Protein AF-A0A3B8J6A1-F1 (afdb_monomer_lite)

Radius of gyration: 14.14 Å; chains: 1; bounding box: 36×24×36 Å

pLDDT: mean 95.44, std 2.78, range [83.62, 98.0]

Foldseek 3Di:
DLVVLQCQAPLVPVVSSVLLVVCCVVVVDPSVRLSVQLLPCPGSPNVVLVVVLVVCVVPVLLVVQLLCQLVLHAHDPQVSLVVCVVSQQWDDDPPDIHGSHVSNSSNSNVVD

Secondary structure (DSSP, 8-state):
-HHHHHHHHHTT-HHHHHHHHHHHHTTSS-HHHHHHHTTSSSSTTHHHHHHHHHHHHHSHHHHHHHHHHHTT-----HHHHHHHHHTTSEEEETTEEEES-HHHHHHHHTT-

Structure (mmCIF, N/CA/C/O backbone):
data_AF-A0A3B8J6A1-F1
#
_entry.id   AF-A0A3B8J6A1-F1
#
loop_
_atom_site.group_PDB
_atom_site.id
_atom_site.type_symbol
_atom_site.label_atom_id
_atom_site.label_alt_id
_atom_site.label_comp_id
_atom_site.label_asym_id
_atom_site.label_entity_id
_atom_site.label_seq_id
_atom_site.pdbx_PDB_ins_code
_atom_site.Cartn_x
_atom_site.Cartn_y
_atom_site.Cartn_z
_atom_site.occupancy
_atom_site.B_iso_or_equiv
_atom_site.auth_seq_id
_atom_site.auth_comp_id
_atom_site.auth_asym_id
_atom_site.auth_atom_id
_atom_site.pdbx_PDB_model_num
ATOM 1 N N . GLY A 1 1 ? 4.026 5.463 18.449 1.00 90.69 1 GLY A N 1
ATOM 2 C CA . GLY A 1 1 ? 2.811 6.238 18.778 1.00 90.69 1 GLY A CA 1
ATOM 3 C C . GLY A 1 1 ? 1.844 6.134 17.618 1.00 90.69 1 GLY A C 1
ATOM 4 O O . GLY A 1 1 ? 2.323 6.001 16.499 1.00 90.69 1 GLY A O 1
ATOM 5 N N . GLN A 1 2 ? 0.532 6.194 17.867 1.00 93.25 2 GLN A N 1
ATOM 6 C CA . GLN A 1 2 ? -0.510 5.859 16.878 1.00 93.25 2 GLN A CA 1
ATOM 7 C C . GLN A 1 2 ? -0.379 6.623 15.549 1.00 93.25 2 GLN A C 1
ATOM 9 O O . GLN A 1 2 ? -0.492 6.020 14.489 1.00 93.25 2 GLN A O 1
ATOM 14 N N . VAL A 1 3 ? -0.037 7.917 15.586 1.00 94.25 3 VAL A N 1
ATOM 15 C CA . VAL A 1 3 ? 0.175 8.723 14.366 1.00 94.25 3 VAL A CA 1
ATOM 16 C C . VAL A 1 3 ? 1.282 8.144 13.485 1.00 94.25 3 VAL A C 1
ATOM 18 O O . VAL A 1 3 ? 1.081 7.979 12.290 1.00 94.25 3 VAL A O 1
ATOM 21 N N . LYS A 1 4 ? 2.437 7.800 14.069 1.00 95.25 4 LYS A N 1
ATOM 22 C CA . LYS A 1 4 ? 3.568 7.236 13.318 1.00 95.25 4 LYS A CA 1
ATOM 23 C C . LYS A 1 4 ? 3.176 5.907 12.667 1.00 95.25 4 LYS A C 1
ATOM 25 O O . LYS A 1 4 ? 3.395 5.742 11.478 1.00 95.25 4 LYS A O 1
ATOM 30 N N . THR A 1 5 ? 2.528 5.025 13.423 1.00 95.75 5 THR A N 1
ATOM 31 C CA . THR A 1 5 ? 2.085 3.713 12.931 1.00 95.75 5 THR A CA 1
ATOM 32 C C . THR A 1 5 ? 1.062 3.839 11.802 1.00 95.75 5 THR A C 1
ATOM 34 O O . THR A 1 5 ? 1.162 3.138 10.801 1.00 95.75 5 THR A O 1
ATOM 37 N N . LEU A 1 6 ? 0.108 4.770 11.912 1.00 95.88 6 LEU A N 1
ATOM 38 C CA . LEU A 1 6 ? -0.846 5.017 10.832 1.00 95.88 6 LEU A CA 1
ATOM 39 C C . LEU A 1 6 ? -0.156 5.570 9.582 1.00 95.88 6 LEU A C 1
ATOM 41 O O . LEU A 1 6 ? -0.471 5.148 8.475 1.00 95.88 6 LEU A O 1
ATOM 45 N N . MET A 1 7 ? 0.788 6.498 9.757 1.00 95.19 7 MET A N 1
ATOM 46 C CA . MET A 1 7 ? 1.549 7.077 8.649 1.00 95.19 7 MET A CA 1
ATOM 47 C C . MET A 1 7 ? 2.426 6.041 7.944 1.00 95.19 7 MET A C 1
ATOM 49 O O . MET A 1 7 ? 2.491 6.069 6.722 1.00 95.19 7 MET A O 1
ATOM 53 N N . GLU A 1 8 ? 3.038 5.112 8.681 1.00 95.38 8 GLU A N 1
ATOM 54 C CA . GLU A 1 8 ? 3.768 3.967 8.115 1.00 95.38 8 GLU A CA 1
ATOM 55 C C . GLU A 1 8 ? 2.827 3.049 7.321 1.00 95.38 8 GLU A C 1
ATOM 57 O O . GLU A 1 8 ? 3.137 2.672 6.191 1.00 95.38 8 GLU A O 1
ATOM 62 N N . MET A 1 9 ? 1.641 2.757 7.868 1.00 96.25 9 MET A N 1
ATOM 63 C CA . MET A 1 9 ? 0.634 1.926 7.203 1.00 96.25 9 MET A CA 1
ATOM 64 C C . MET A 1 9 ? 0.172 2.534 5.869 1.00 96.25 9 MET A C 1
ATOM 66 O O . MET A 1 9 ? 0.146 1.839 4.858 1.00 96.25 9 MET A O 1
ATOM 70 N N . VAL A 1 10 ? -0.170 3.829 5.839 1.00 95.62 10 VAL A N 1
ATOM 71 C CA . VAL A 1 10 ? -0.814 4.463 4.666 1.00 95.62 10 VAL A CA 1
ATOM 72 C C . VAL A 1 10 ? 0.111 5.323 3.797 1.00 95.62 10 VAL A C 1
ATOM 74 O O . VAL A 1 10 ? -0.350 5.884 2.801 1.00 95.62 10 VAL A O 1
ATOM 77 N N . GLY A 1 11 ? 1.379 5.496 4.177 1.00 92.38 11 GLY A N 1
ATOM 78 C CA . GLY A 1 11 ? 2.369 6.263 3.407 1.00 92.38 11 GLY A CA 1
ATOM 79 C C . GLY A 1 11 ? 2.055 7.754 3.256 1.00 92.38 11 GLY A C 1
ATOM 80 O O . GLY A 1 11 ? 2.477 8.393 2.299 1.00 92.38 11 GLY A O 1
ATOM 81 N N . GLY A 1 12 ? 1.218 8.318 4.133 1.00 85.44 12 GLY A N 1
ATOM 82 C CA . GLY A 1 12 ? 0.743 9.702 4.004 1.00 85.44 12 GLY A CA 1
ATOM 83 C C . GLY A 1 12 ? -0.218 9.958 2.834 1.00 85.44 12 GLY A C 1
ATOM 84 O O . GLY A 1 12 ? -0.525 11.115 2.546 1.00 85.44 12 GLY A O 1
ATOM 85 N N . HIS A 1 13 ? -0.739 8.913 2.181 1.00 90.25 13 HIS A N 1
ATOM 86 C CA . HIS A 1 13 ? -1.681 9.049 1.071 1.00 90.25 13 HIS A CA 1
ATOM 87 C C . HIS A 1 13 ? -2.993 9.718 1.540 1.00 90.25 13 HIS A C 1
ATOM 89 O O . HIS A 1 13 ? -3.746 9.102 2.304 1.00 90.25 13 HIS A O 1
ATOM 95 N N . PRO A 1 14 ? -3.358 10.929 1.056 1.00 91.75 14 PRO A N 1
ATOM 96 C CA . PRO A 1 14 ? -4.459 11.713 1.632 1.00 91.75 14 PRO A CA 1
ATOM 97 C C . PRO A 1 14 ? -5.804 10.980 1.663 1.00 91.75 14 PRO A C 1
ATOM 99 O O . PRO A 1 14 ? -6.547 11.065 2.640 1.00 91.75 14 PRO A O 1
ATOM 102 N N . TYR A 1 15 ? -6.109 10.221 0.606 1.00 94.06 15 TYR A N 1
ATOM 103 C CA . TYR A 1 15 ? -7.329 9.412 0.548 1.00 94.06 15 TYR A CA 1
ATOM 104 C C . TYR A 1 15 ? -7.348 8.276 1.586 1.00 94.06 15 TYR A C 1
ATOM 106 O O . TYR A 1 15 ? -8.341 8.144 2.300 1.00 94.06 15 TYR A O 1
ATOM 114 N N . LEU A 1 16 ? -6.270 7.488 1.701 1.00 95.75 16 LEU A N 1
ATOM 115 C CA . LEU A 1 16 ? -6.189 6.376 2.653 1.00 95.75 16 LEU A CA 1
ATOM 116 C C . LEU A 1 16 ? -6.221 6.887 4.088 1.00 95.75 16 LEU A C 1
ATOM 118 O O . LEU A 1 16 ? -6.970 6.360 4.904 1.00 95.75 16 LEU A O 1
ATOM 122 N N . LEU A 1 17 ? -5.488 7.967 4.369 1.00 96.00 17 LEU A N 1
ATOM 123 C CA . LEU A 1 17 ? -5.483 8.603 5.679 1.00 96.00 17 LEU A CA 1
ATOM 124 C C . LEU A 1 17 ? -6.886 9.084 6.066 1.00 96.00 17 LEU A C 1
ATOM 126 O O . LEU A 1 17 ? -7.367 8.775 7.153 1.00 96.00 17 LEU A O 1
ATOM 130 N N . ARG A 1 18 ? -7.579 9.789 5.161 1.00 96.38 18 ARG A N 1
ATOM 131 C CA . ARG A 1 18 ? -8.958 10.234 5.399 1.00 96.38 18 ARG A CA 1
ATOM 132 C C . ARG A 1 18 ? -9.894 9.052 5.651 1.00 96.38 18 ARG A C 1
ATOM 134 O O . ARG A 1 18 ? -10.693 9.122 6.581 1.00 96.38 18 ARG A O 1
ATOM 141 N N . LYS A 1 19 ? -9.822 7.996 4.832 1.00 96.62 19 LYS A N 1
ATOM 142 C CA . LYS A 1 19 ? -10.692 6.816 4.964 1.00 96.62 19 LYS A CA 1
ATOM 143 C C . LYS A 1 19 ? -10.433 6.092 6.286 1.00 96.62 19 LYS A C 1
ATOM 145 O O . LYS A 1 19 ? -11.384 5.786 6.999 1.00 96.62 19 LYS A O 1
ATOM 150 N N . ALA A 1 20 ? -9.167 5.919 6.660 1.00 96.75 20 ALA A N 1
ATOM 151 C CA . ALA A 1 20 ? -8.795 5.286 7.916 1.00 96.75 20 ALA A CA 1
ATOM 152 C C . ALA A 1 20 ? -9.276 6.082 9.139 1.00 96.75 20 ALA A C 1
ATOM 154 O O . ALA A 1 20 ? -9.954 5.542 10.009 1.00 96.75 20 ALA A O 1
ATOM 155 N N . LEU A 1 21 ? -9.004 7.391 9.172 1.00 96.44 21 LEU A N 1
ATOM 156 C CA . LEU A 1 21 ? -9.438 8.253 10.274 1.00 96.44 21 LEU A CA 1
ATOM 157 C C . LEU A 1 21 ? -10.964 8.323 10.392 1.00 96.44 21 LEU A C 1
ATOM 159 O O . LEU A 1 21 ? -11.485 8.341 11.503 1.00 96.44 21 LEU A O 1
ATOM 163 N N . TYR A 1 22 ? -11.683 8.342 9.268 1.00 97.19 22 TYR A N 1
ATOM 164 C CA . TYR A 1 22 ? -13.145 8.326 9.273 1.00 97.19 22 TYR A CA 1
ATOM 165 C C . TYR A 1 22 ? -13.712 7.011 9.827 1.00 97.19 22 TYR A C 1
ATOM 167 O O . TYR A 1 22 ? -14.642 7.040 10.630 1.00 97.19 22 TYR A O 1
ATOM 175 N N . SER A 1 23 ? -13.122 5.874 9.453 1.00 96.44 23 SER A N 1
ATOM 176 C CA . SER A 1 23 ? -13.532 4.547 9.942 1.00 96.44 23 SER A CA 1
ATOM 177 C C . SER A 1 23 ? -13.375 4.447 11.466 1.00 96.44 23 SER A C 1
ATOM 179 O O . SER A 1 23 ? -14.276 3.990 12.162 1.00 96.44 23 SER A O 1
ATOM 181 N N . ILE A 1 24 ? -12.284 5.002 12.006 1.00 96.75 24 ILE A N 1
ATOM 182 C CA . ILE A 1 24 ? -12.063 5.082 13.458 1.00 96.75 24 ILE A CA 1
ATOM 183 C C . ILE A 1 24 ? -13.050 6.051 14.120 1.00 96.75 24 ILE A C 1
ATOM 185 O O . ILE A 1 24 ? -13.681 5.721 15.120 1.00 96.75 24 ILE A O 1
ATOM 189 N N . ALA A 1 25 ? -13.209 7.258 13.570 1.00 97.44 25 ALA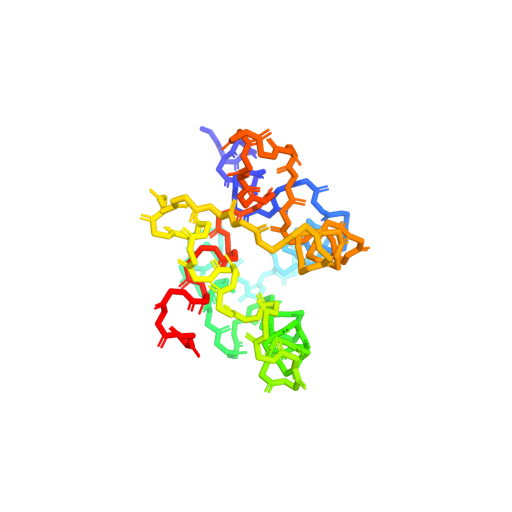 A N 1
ATOM 190 C CA . ALA A 1 25 ? -14.060 8.292 14.161 1.00 97.44 25 ALA A CA 1
ATOM 191 C C . ALA A 1 25 ? -15.555 7.928 14.155 1.00 97.44 25 ALA A C 1
ATOM 193 O O . ALA A 1 25 ? -16.303 8.395 15.011 1.00 97.44 25 ALA A O 1
ATOM 194 N N . SER A 1 26 ? -15.989 7.113 13.192 1.00 97.25 26 SER A N 1
ATOM 195 C CA . SER A 1 26 ? -17.358 6.596 13.111 1.00 97.25 26 SER A CA 1
ATOM 196 C C . SER A 1 26 ? -17.619 5.404 14.040 1.00 97.25 26 SER A C 1
ATOM 198 O O . SER A 1 26 ? -18.777 5.044 14.239 1.00 97.25 26 SER A O 1
ATOM 200 N N . GLY A 1 27 ? -16.570 4.825 14.637 1.00 96.50 27 GLY A N 1
ATOM 201 C CA . GLY A 1 27 ? -16.663 3.644 15.495 1.00 96.50 27 GLY A CA 1
ATOM 202 C C . GLY A 1 27 ? -16.816 2.327 14.732 1.00 96.50 27 GLY A C 1
ATOM 203 O O . GLY A 1 27 ? -17.123 1.317 15.354 1.00 96.50 27 GLY A O 1
ATOM 204 N N . GLU A 1 28 ? -16.617 2.331 13.410 1.00 97.06 28 GLU A N 1
ATOM 205 C CA . GLU A 1 28 ? -16.639 1.119 12.583 1.00 97.06 28 GLU A CA 1
ATOM 206 C C . GLU A 1 28 ? -15.460 0.196 12.918 1.00 97.06 28 GLU A C 1
ATOM 208 O O . GLU A 1 28 ? -15.618 -1.019 12.946 1.00 97.06 28 GLU A O 1
ATOM 213 N N . TYR A 1 29 ? -14.305 0.790 13.235 1.00 97.50 29 TYR A N 1
ATOM 214 C CA . TYR A 1 29 ? -13.076 0.084 13.587 1.00 97.50 29 TYR A CA 1
ATOM 215 C C . TYR A 1 29 ? -12.389 0.719 14.796 1.00 97.50 29 TYR A C 1
ATOM 217 O O . TYR A 1 29 ? -12.271 1.945 14.889 1.00 97.50 29 TYR A O 1
ATOM 225 N N . THR A 1 30 ? -11.831 -0.103 15.685 1.00 97.69 30 THR A N 1
ATOM 226 C CA . THR A 1 30 ? -10.761 0.354 16.585 1.00 97.69 30 THR A CA 1
ATOM 227 C C . THR A 1 30 ? -9.474 0.625 15.799 1.00 97.69 30 THR A C 1
ATOM 229 O O . THR A 1 30 ? -9.321 0.215 14.646 1.00 97.69 30 THR A O 1
ATOM 232 N N . PHE A 1 31 ? -8.515 1.328 16.408 1.00 97.19 31 PHE A N 1
ATOM 233 C CA . PHE A 1 31 ? -7.223 1.576 15.764 1.00 97.19 31 PHE A CA 1
ATOM 234 C C . PHE A 1 31 ? -6.491 0.261 15.454 1.00 97.19 31 PHE A C 1
ATOM 236 O O . PHE A 1 31 ? -5.909 0.105 14.383 1.00 97.19 31 PHE A O 1
ATOM 243 N N . GLU A 1 32 ? -6.550 -0.692 16.382 1.00 97.44 32 GLU A N 1
ATOM 244 C CA . GLU A 1 32 ? -5.923 -2.004 16.273 1.00 97.44 32 GLU A CA 1
ATOM 245 C C . GLU A 1 32 ? -6.583 -2.875 15.195 1.00 97.44 32 GLU A C 1
ATOM 247 O O . GLU A 1 32 ? -5.873 -3.469 14.383 1.00 97.44 32 GLU A O 1
ATOM 252 N N . GLU A 1 33 ? -7.920 -2.923 15.145 1.00 97.62 33 GLU A N 1
ATOM 253 C CA . GLU A 1 33 ? -8.653 -3.640 14.090 1.00 97.62 33 GLU A CA 1
ATOM 254 C C . GLU A 1 33 ? -8.383 -3.024 12.720 1.00 97.62 33 GLU A C 1
ATOM 256 O O . GLU A 1 33 ? -8.092 -3.750 11.772 1.00 97.62 33 GLU A O 1
ATOM 261 N N . LEU A 1 34 ? -8.374 -1.689 12.621 1.00 97.62 34 LEU A N 1
ATOM 262 C CA . LEU A 1 34 ? -8.076 -1.009 11.367 1.00 97.62 34 LEU A CA 1
ATOM 263 C C . LEU A 1 34 ? -6.703 -1.400 10.821 1.00 97.62 34 LEU A C 1
ATOM 265 O O . LEU A 1 34 ? -6.587 -1.676 9.633 1.00 97.62 34 LEU A O 1
ATOM 269 N N . LEU A 1 35 ? -5.661 -1.412 11.656 1.00 97.06 35 LEU A N 1
ATOM 270 C CA . LEU A 1 35 ? -4.320 -1.790 11.203 1.00 97.06 35 LEU A CA 1
ATOM 271 C C . LEU A 1 35 ? -4.256 -3.254 10.775 1.00 97.06 35 LEU A C 1
ATOM 273 O O . LEU A 1 35 ? -3.597 -3.569 9.791 1.00 97.06 35 LEU A O 1
ATOM 277 N N . LYS A 1 36 ? -4.937 -4.134 11.511 1.00 96.88 36 LYS A N 1
ATOM 278 C CA . LYS A 1 36 ? -4.960 -5.566 11.225 1.00 96.88 36 LYS A CA 1
ATOM 279 C C . LYS A 1 36 ? -5.702 -5.883 9.925 1.00 96.88 36 LYS A C 1
ATOM 281 O O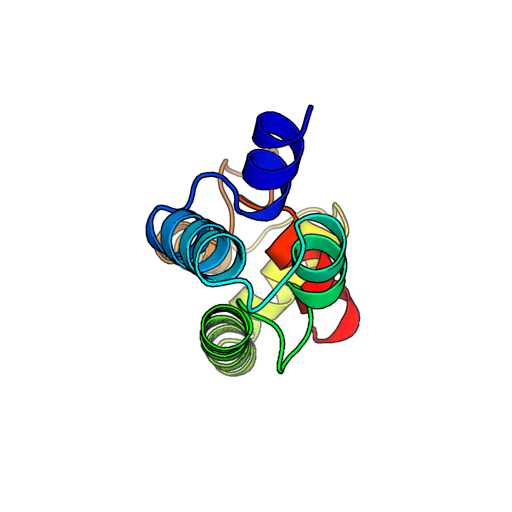 . LYS A 1 36 ? -5.261 -6.748 9.183 1.00 96.88 36 LYS A O 1
ATOM 286 N N . GLU A 1 37 ? -6.823 -5.214 9.677 1.00 97.50 37 GLU A N 1
ATOM 287 C CA . GLU A 1 37 ? -7.717 -5.513 8.553 1.00 97.50 37 GLU A CA 1
ATOM 288 C C . GLU A 1 37 ? -7.445 -4.636 7.327 1.00 97.50 37 GLU A C 1
ATOM 290 O O . GLU A 1 37 ? -7.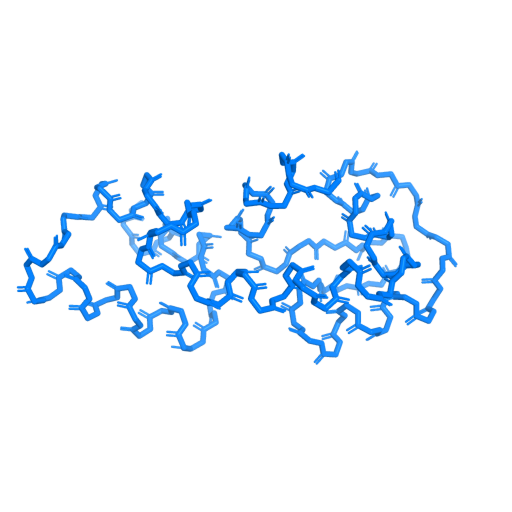896 -4.951 6.233 1.00 97.50 37 GLU A O 1
ATOM 295 N N . ALA A 1 38 ? -6.681 -3.547 7.458 1.00 96.62 38 ALA A N 1
ATOM 296 C CA . ALA A 1 38 ? -6.299 -2.679 6.344 1.00 96.62 38 ALA A CA 1
ATOM 297 C C . ALA A 1 38 ? -5.791 -3.420 5.086 1.00 96.62 38 ALA A C 1
ATOM 299 O O . ALA A 1 38 ? -6.238 -3.035 4.000 1.00 96.62 38 ALA A O 1
ATOM 300 N N . PRO A 1 39 ? -4.905 -4.436 5.180 1.00 96.56 39 PRO A N 1
ATOM 301 C CA . PRO A 1 39 ? -4.395 -5.168 4.021 1.00 96.56 39 PRO A CA 1
ATOM 302 C C . PRO A 1 39 ? -5.298 -6.334 3.576 1.00 96.56 39 PRO A C 1
ATOM 304 O O . PRO A 1 39 ? -4.854 -7.170 2.792 1.00 96.56 39 PRO A O 1
ATOM 307 N N . GLU A 1 40 ? -6.545 -6.414 4.039 1.00 96.38 40 GLU A N 1
ATOM 308 C CA . GLU A 1 40 ? -7.500 -7.424 3.579 1.00 96.38 40 GLU A CA 1
ATOM 309 C C . GLU A 1 40 ? -8.309 -6.936 2.374 1.00 96.38 40 GLU A C 1
ATOM 311 O O . GLU A 1 40 ? -8.474 -5.735 2.135 1.00 96.38 40 GLU A O 1
ATOM 316 N N . ASP A 1 41 ? -8.843 -7.882 1.594 1.00 94.50 41 ASP A N 1
ATOM 317 C CA . ASP A 1 41 ? -9.686 -7.549 0.445 1.00 94.50 41 ASP A CA 1
ATOM 318 C C . ASP A 1 41 ? -10.923 -6.757 0.899 1.00 94.50 41 ASP A C 1
ATOM 320 O O . ASP A 1 41 ? -11.240 -5.715 0.329 1.00 94.50 41 ASP A O 1
ATOM 324 N N . ASP A 1 42 ? -11.634 -7.210 1.923 1.00 94.44 42 ASP A N 1
ATOM 325 C CA . ASP A 1 42 ? -12.825 -6.566 2.492 1.00 94.44 42 ASP A CA 1
ATOM 326 C C . ASP A 1 42 ? -12.520 -5.555 3.608 1.00 94.44 42 ASP A C 1
ATOM 328 O O . ASP A 1 42 ? -13.440 -4.959 4.164 1.00 94.44 42 ASP A O 1
ATOM 332 N N . GLY A 1 43 ? -11.240 -5.291 3.865 1.00 95.44 43 GLY A N 1
ATOM 333 C CA . GLY A 1 43 ? -10.791 -4.334 4.863 1.00 95.44 43 GLY A CA 1
ATOM 334 C C . GLY A 1 43 ? -11.147 -2.873 4.557 1.00 95.44 43 GLY A C 1
ATOM 335 O O . GLY A 1 43 ? -11.524 -2.514 3.429 1.00 95.44 43 GLY A O 1
ATOM 336 N N . PRO A 1 44 ? -10.914 -1.959 5.519 1.00 96.25 44 PRO A N 1
ATOM 337 C CA . PRO A 1 44 ? -11.287 -0.548 5.405 1.00 96.25 44 PRO A CA 1
ATOM 338 C C . PRO A 1 44 ? -10.645 0.146 4.196 1.00 96.25 44 PRO A C 1
ATOM 340 O O . PRO A 1 44 ? -11.177 1.133 3.685 1.00 96.25 44 PRO A O 1
ATOM 343 N N . LEU A 1 45 ? -9.526 -0.365 3.676 1.00 96.69 45 LEU A N 1
ATOM 344 C CA . LEU A 1 45 ? -8.798 0.198 2.535 1.00 96.69 45 LEU A CA 1
ATOM 345 C C . LEU A 1 45 ? -8.836 -0.705 1.282 1.00 96.69 45 LEU A C 1
ATOM 347 O O . LEU A 1 45 ? -8.277 -0.337 0.247 1.00 96.69 4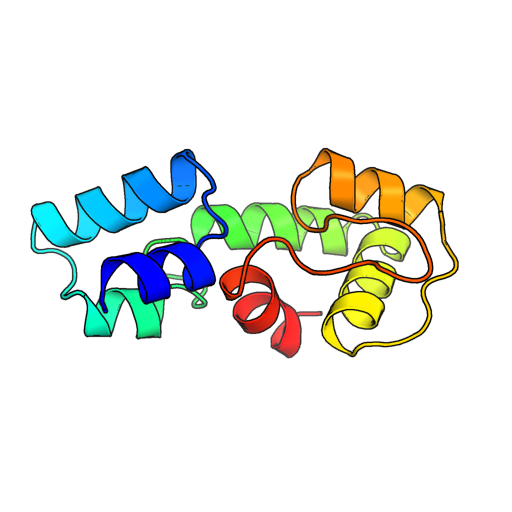5 LEU A O 1
ATOM 351 N N . GLY A 1 46 ? -9.571 -1.819 1.322 1.00 96.12 46 GLY A N 1
ATOM 352 C CA . GLY A 1 46 ? -9.547 -2.870 0.302 1.00 96.12 46 GLY A CA 1
ATOM 353 C C . GLY A 1 46 ? -9.955 -2.434 -1.110 1.00 96.12 46 GLY A C 1
ATOM 354 O O . GLY A 1 46 ? -9.330 -2.831 -2.092 1.00 96.12 46 GLY A O 1
ATOM 355 N N . ASP A 1 47 ? -10.929 -1.525 -1.253 1.00 95.94 47 ASP A N 1
ATOM 356 C CA . ASP A 1 47 ? -11.302 -0.961 -2.566 1.00 95.94 47 ASP A CA 1
ATOM 357 C C . ASP A 1 47 ? -10.126 -0.302 -3.293 1.00 95.94 47 ASP A C 1
ATOM 359 O O . ASP A 1 47 ? -10.011 -0.368 -4.519 1.00 95.94 47 ASP A O 1
ATOM 363 N N . HIS A 1 48 ? -9.251 0.368 -2.543 1.00 96.44 48 HIS A N 1
ATOM 364 C CA . HIS A 1 48 ? -8.063 0.999 -3.103 1.00 96.44 48 HIS A CA 1
ATOM 365 C C . HIS A 1 48 ? -7.072 -0.055 -3.587 1.00 96.44 48 HIS A C 1
ATOM 367 O O . HIS A 1 48 ? -6.617 -0.003 -4.730 1.00 96.44 48 HIS A O 1
ATOM 373 N N . LEU A 1 49 ? -6.811 -1.044 -2.737 1.00 97.38 49 LEU A N 1
ATOM 374 C CA . LEU A 1 49 ? -5.836 -2.101 -2.975 1.00 97.38 49 LEU A CA 1
ATOM 375 C C . LEU A 1 49 ? -6.241 -2.992 -4.154 1.00 97.38 49 LEU A C 1
ATOM 377 O O . LEU A 1 49 ? -5.439 -3.215 -5.061 1.00 97.38 49 LEU A O 1
ATOM 381 N N . ARG A 1 50 ? -7.515 -3.395 -4.230 1.00 97.25 50 ARG A N 1
ATOM 382 C CA . ARG A 1 50 ? -8.060 -4.161 -5.362 1.00 97.25 50 ARG A CA 1
ATOM 383 C C . ARG A 1 50 ? -7.921 -3.440 -6.695 1.00 97.25 50 ARG A C 1
ATOM 385 O O . ARG A 1 50 ? -7.607 -4.077 -7.700 1.00 97.25 50 ARG A O 1
ATOM 392 N N . ARG A 1 51 ? -8.148 -2.122 -6.732 1.00 96.31 51 ARG A N 1
ATOM 393 C CA . ARG A 1 51 ? -7.992 -1.342 -7.973 1.00 96.31 51 ARG A CA 1
ATOM 394 C C . ARG A 1 51 ? -6.551 -1.370 -8.468 1.00 96.31 51 ARG A C 1
ATOM 396 O O . ARG A 1 51 ? -6.336 -1.574 -9.662 1.00 96.31 51 ARG A O 1
ATOM 403 N N . HIS A 1 52 ? -5.583 -1.214 -7.568 1.00 97.31 52 HIS A N 1
ATOM 404 C CA . HIS A 1 52 ? -4.172 -1.336 -7.925 1.00 97.31 52 HIS A CA 1
ATOM 405 C C . HIS A 1 52 ? -3.807 -2.766 -8.333 1.00 97.31 52 HIS A C 1
ATOM 407 O O . HIS A 1 52 ? -3.178 -2.935 -9.374 1.00 97.31 52 HIS A O 1
ATOM 413 N N . LEU A 1 53 ? -4.269 -3.787 -7.603 1.00 97.88 53 LEU A N 1
ATOM 414 C CA . LEU A 1 53 ? -4.032 -5.194 -7.949 1.00 97.88 53 LEU A CA 1
ATOM 415 C C . LEU A 1 53 ? -4.519 -5.528 -9.359 1.00 97.88 53 LEU A C 1
ATOM 417 O O . LEU A 1 53 ? -3.775 -6.109 -10.143 1.00 97.88 53 LEU A O 1
ATOM 421 N N . LEU A 1 54 ? -5.737 -5.107 -9.707 1.00 97.12 54 LEU A N 1
ATOM 422 C CA . LEU A 1 54 ? -6.289 -5.309 -11.044 1.00 97.12 54 LEU A CA 1
ATOM 423 C C . LEU A 1 54 ? -5.434 -4.624 -12.122 1.00 97.12 54 LEU A C 1
ATOM 425 O O . LEU A 1 54 ? -5.265 -5.167 -13.211 1.00 97.12 54 LEU A O 1
ATOM 429 N N . GLY A 1 55 ? -4.896 -3.437 -11.830 1.00 96.62 55 GLY A N 1
ATOM 430 C CA . GLY A 1 55 ? -3.961 -2.742 -12.715 1.00 96.62 55 GLY A CA 1
ATOM 431 C C . GLY A 1 55 ? -2.656 -3.517 -12.910 1.00 96.62 55 GLY A C 1
ATOM 432 O O . GLY A 1 55 ? -2.236 -3.721 -14.046 1.00 96.62 55 GLY A O 1
ATOM 433 N N . LEU A 1 56 ? -2.061 -4.002 -11.818 1.00 97.69 56 LEU A N 1
ATOM 434 C CA . LEU A 1 56 ? -0.816 -4.777 -11.829 1.00 97.69 56 LEU A CA 1
ATOM 435 C C . LEU A 1 56 ? -0.973 -6.127 -12.539 1.00 97.69 56 LEU A C 1
ATOM 437 O O . LEU A 1 56 ? -0.085 -6.542 -13.270 1.00 97.69 56 LEU A O 1
ATOM 441 N N . GLN A 1 57 ? -2.122 -6.791 -12.399 1.00 96.00 57 GLN A N 1
ATOM 442 C CA . GLN A 1 57 ? -2.414 -8.043 -13.107 1.00 96.00 57 GLN A CA 1
ATOM 443 C C . GLN A 1 57 ? -2.621 -7.845 -14.616 1.00 96.00 57 GLN A C 1
ATOM 445 O O . GLN A 1 57 ? -2.399 -8.766 -15.397 1.00 96.00 57 GLN A O 1
ATOM 450 N N . ARG A 1 58 ? -3.058 -6.653 -15.041 1.00 97.12 58 ARG A N 1
ATOM 451 C CA . ARG A 1 58 ? -3.243 -6.312 -16.461 1.00 97.12 58 ARG A CA 1
ATOM 452 C C . ARG A 1 58 ? -1.951 -5.891 -17.156 1.00 97.12 58 ARG A C 1
ATOM 454 O O . ARG A 1 58 ? -1.919 -5.896 -18.383 1.00 97.12 58 ARG A O 1
ATOM 461 N N . ILE A 1 59 ? -0.929 -5.504 -16.395 1.00 96.69 59 ILE A N 1
ATOM 462 C CA . ILE A 1 59 ? 0.375 -5.056 -16.896 1.00 96.69 59 ILE A CA 1
ATOM 463 C C . ILE A 1 59 ? 1.448 -5.907 -16.200 1.00 96.69 59 ILE A C 1
ATOM 465 O O . ILE A 1 59 ? 1.967 -5.487 -15.160 1.00 96.69 59 ILE A O 1
ATOM 469 N N . PRO A 1 60 ? 1.746 -7.113 -16.723 1.00 95.06 60 PRO A N 1
ATOM 470 C CA . PRO A 1 60 ? 2.615 -8.084 -16.061 1.00 95.06 60 PRO A CA 1
ATOM 471 C C . PRO A 1 60 ? 3.974 -7.515 -15.651 1.00 95.06 60 PRO A C 1
ATOM 473 O O . PRO A 1 60 ? 4.428 -7.782 -14.546 1.00 95.06 60 PRO A O 1
ATOM 476 N N . GLU A 1 61 ? 4.572 -6.651 -16.472 1.00 97.31 61 GLU A N 1
ATOM 477 C CA . GLU A 1 61 ? 5.873 -6.028 -16.211 1.00 97.31 61 GLU A CA 1
ATOM 478 C C . GLU A 1 61 ? 5.846 -5.148 -14.952 1.00 97.31 61 GLU A C 1
ATOM 480 O O . GLU A 1 61 ? 6.770 -5.165 -14.138 1.00 97.31 61 GLU A O 1
ATOM 485 N N . ALA A 1 62 ? 4.749 -4.410 -14.743 1.00 97.69 62 ALA A N 1
ATOM 486 C CA . ALA A 1 62 ? 4.549 -3.613 -13.536 1.00 97.69 62 ALA A CA 1
ATOM 487 C C . ALA A 1 62 ? 4.278 -4.503 -12.317 1.00 97.69 62 ALA A C 1
ATOM 489 O O . ALA A 1 62 ? 4.788 -4.224 -11.232 1.00 97.69 62 ALA A O 1
ATOM 490 N N . GLY A 1 63 ? 3.504 -5.578 -12.488 1.00 97.94 63 GLY A N 1
ATOM 491 C CA . GLY A 1 63 ? 3.257 -6.561 -11.436 1.00 97.94 63 GLY A CA 1
ATOM 492 C C . GLY A 1 63 ? 4.534 -7.262 -10.973 1.00 97.94 63 GLY A C 1
ATOM 493 O O . GLY A 1 63 ? 4.785 -7.345 -9.773 1.00 97.94 63 GLY A O 1
ATOM 494 N N . ASP A 1 64 ? 5.365 -7.721 -11.904 1.00 97.62 64 ASP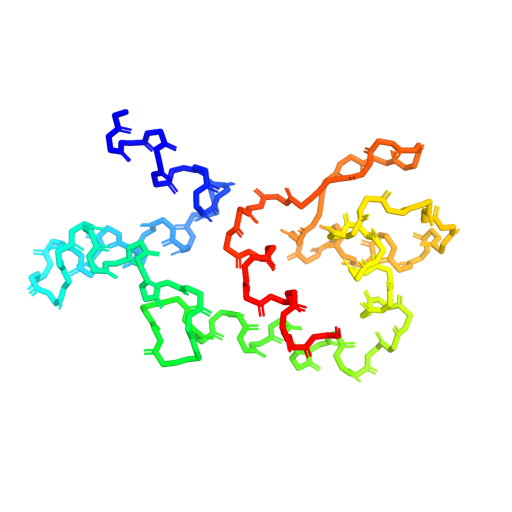 A N 1
ATOM 495 C CA . ASP A 1 64 ? 6.633 -8.386 -11.604 1.00 97.62 64 ASP A CA 1
ATOM 496 C C . ASP A 1 64 ? 7.642 -7.417 -10.982 1.00 97.62 64 ASP A C 1
ATOM 498 O O . ASP A 1 64 ? 8.226 -7.740 -9.948 1.00 97.62 64 ASP A O 1
ATOM 502 N N . THR A 1 65 ? 7.744 -6.188 -11.499 1.00 97.31 65 THR A N 1
ATOM 503 C CA . THR A 1 65 ? 8.560 -5.136 -10.871 1.00 97.31 65 THR A CA 1
ATOM 504 C C . THR A 1 65 ? 8.090 -4.848 -9.443 1.00 97.31 65 THR A C 1
ATOM 506 O O . THR A 1 65 ? 8.903 -4.744 -8.530 1.00 97.31 65 THR A O 1
ATOM 509 N N . MET A 1 66 ? 6.777 -4.784 -9.190 1.00 98.00 66 MET A N 1
ATOM 510 C CA . MET A 1 66 ? 6.260 -4.584 -7.831 1.00 98.00 66 MET A CA 1
ATOM 511 C C . MET A 1 66 ? 6.661 -5.738 -6.896 1.00 98.00 66 MET A C 1
ATOM 513 O O . MET A 1 66 ? 7.030 -5.500 -5.744 1.00 98.00 66 MET A O 1
ATOM 517 N N . LYS A 1 67 ? 6.651 -6.990 -7.382 1.00 97.38 67 LYS A N 1
ATOM 518 C CA . LYS A 1 67 ? 7.145 -8.150 -6.615 1.00 97.38 67 LYS A CA 1
ATOM 519 C C . LYS A 1 67 ? 8.633 -8.043 -6.314 1.00 97.38 67 LYS A C 1
ATOM 521 O O . LYS A 1 67 ? 9.055 -8.465 -5.238 1.00 97.38 67 LYS A O 1
ATOM 526 N N . GLU A 1 68 ? 9.428 -7.544 -7.256 1.00 96.44 68 GLU A N 1
ATOM 527 C CA . GLU A 1 68 ? 10.862 -7.331 -7.061 1.00 96.44 68 GLU A CA 1
ATOM 528 C C . GLU A 1 68 ? 11.115 -6.295 -5.969 1.00 96.44 68 GLU A C 1
ATOM 530 O O . GLU A 1 68 ? 11.835 -6.606 -5.019 1.00 96.44 68 GLU A O 1
ATOM 535 N N . VAL A 1 69 ? 10.435 -5.146 -6.026 1.00 96.94 69 VAL A N 1
ATOM 536 C CA . VAL A 1 69 ? 10.518 -4.096 -4.997 1.00 96.94 69 VAL A CA 1
ATOM 537 C C . VAL A 1 69 ? 10.140 -4.648 -3.617 1.00 96.94 69 VAL A C 1
ATOM 539 O O . VAL A 1 69 ? 10.911 -4.525 -2.669 1.00 96.94 69 VAL A O 1
ATOM 542 N N . ILE A 1 70 ? 9.002 -5.343 -3.498 1.00 96.62 70 ILE A N 1
ATOM 543 C CA . ILE A 1 70 ? 8.541 -5.938 -2.225 1.00 96.62 70 ILE A CA 1
ATOM 544 C C . ILE A 1 70 ? 9.542 -6.963 -1.670 1.00 96.62 70 ILE A C 1
ATOM 546 O O . ILE A 1 70 ? 9.699 -7.096 -0.456 1.00 96.62 70 ILE A O 1
ATOM 550 N N . ARG A 1 71 ? 10.215 -7.714 -2.548 1.00 95.19 71 ARG A N 1
ATOM 551 C CA . ARG A 1 71 ? 11.198 -8.743 -2.171 1.00 95.19 71 ARG A CA 1
ATOM 552 C C . ARG A 1 71 ? 12.620 -8.193 -2.047 1.00 95.19 71 ARG A C 1
ATOM 554 O O . ARG A 1 71 ? 13.535 -8.994 -1.855 1.00 95.19 71 ARG A O 1
ATOM 561 N N . ASN A 1 72 ? 12.801 -6.874 -2.154 1.00 93.19 72 ASN A N 1
ATOM 562 C CA . ASN A 1 72 ? 14.098 -6.202 -2.165 1.00 93.19 72 ASN A CA 1
ATOM 563 C C . ASN A 1 72 ? 15.072 -6.825 -3.188 1.00 93.19 72 ASN A C 1
ATOM 565 O O . ASN A 1 72 ? 16.216 -7.166 -2.877 1.00 93.19 72 ASN A O 1
ATOM 569 N N . LYS A 1 73 ? 14.574 -7.071 -4.405 1.00 93.50 73 LYS A N 1
ATOM 570 C CA . LYS A 1 73 ? 15.351 -7.584 -5.539 1.00 93.50 73 LYS A CA 1
ATOM 571 C C . LYS A 1 73 ? 15.734 -6.443 -6.489 1.00 93.50 73 LYS A C 1
ATOM 573 O O . LYS A 1 73 ? 14.991 -5.468 -6.591 1.00 93.50 73 LYS A O 1
ATOM 578 N N . PRO A 1 74 ? 16.856 -6.571 -7.225 1.00 91.25 74 PRO A N 1
ATOM 579 C CA . PRO A 1 74 ? 17.213 -5.610 -8.262 1.00 91.25 74 PRO A CA 1
ATOM 580 C C . PRO A 1 74 ? 16.087 -5.456 -9.288 1.00 91.25 74 PRO A C 1
ATOM 582 O O . PRO A 1 74 ? 15.613 -6.454 -9.824 1.00 91.25 74 PRO A O 1
ATOM 585 N N . CYS A 1 75 ? 15.694 -4.212 -9.555 1.00 92.88 75 CYS A N 1
ATOM 586 C CA . CYS A 1 75 ? 14.693 -3.864 -10.560 1.00 92.88 75 CYS A CA 1
ATOM 587 C C . CYS A 1 75 ? 15.396 -3.265 -11.784 1.00 92.88 75 CYS A C 1
ATOM 589 O O . CYS A 1 75 ? 16.238 -2.373 -11.644 1.00 92.88 75 CYS A O 1
ATOM 591 N N . HIS A 1 76 ? 15.046 -3.729 -12.984 1.00 90.50 76 HIS A N 1
ATOM 592 C CA . HIS A 1 76 ? 15.701 -3.296 -14.229 1.00 90.50 76 HIS A CA 1
ATOM 593 C C . HIS A 1 76 ? 14.747 -2.643 -15.236 1.00 90.50 76 HIS A C 1
ATOM 595 O O . HIS A 1 76 ? 15.191 -1.871 -16.089 1.00 90.50 76 HIS A O 1
ATOM 601 N N . ASP A 1 77 ? 13.444 -2.906 -15.131 1.00 94.25 77 ASP A N 1
ATOM 602 C CA . ASP A 1 77 ? 12.446 -2.339 -16.034 1.00 94.25 77 ASP A CA 1
ATOM 603 C C . ASP A 1 77 ? 12.102 -0.896 -15.634 1.00 94.25 77 ASP A C 1
ATOM 605 O O . ASP A 1 77 ? 11.297 -0.623 -14.742 1.00 94.25 77 ASP A O 1
ATOM 609 N N . THR A 1 78 ? 12.735 0.057 -16.316 1.00 93.31 78 THR A N 1
ATOM 610 C CA . THR A 1 78 ? 12.561 1.489 -16.037 1.00 93.31 78 THR A CA 1
ATOM 611 C C . THR A 1 78 ? 11.144 1.975 -16.363 1.00 93.31 78 THR A C 1
ATOM 613 O O . THR A 1 78 ? 10.616 2.844 -15.666 1.00 93.31 78 THR A O 1
ATOM 616 N N . ASP A 1 79 ? 10.492 1.401 -17.377 1.00 95.38 79 ASP A N 1
ATOM 617 C CA . ASP A 1 79 ? 9.135 1.786 -17.764 1.00 95.38 79 ASP A CA 1
ATOM 618 C C . ASP A 1 79 ? 8.111 1.292 -16.740 1.00 95.38 79 ASP A C 1
ATOM 620 O O . ASP A 1 79 ? 7.195 2.030 -16.364 1.00 95.38 79 ASP A O 1
ATOM 624 N N . ALA A 1 80 ? 8.276 0.064 -16.247 1.00 96.50 80 ALA A N 1
ATOM 625 C CA . ALA A 1 80 ? 7.474 -0.467 -15.154 1.00 96.50 80 ALA A CA 1
ATOM 626 C C . ALA A 1 80 ? 7.641 0.368 -13.875 1.00 96.50 80 ALA A C 1
ATOM 628 O O . ALA A 1 80 ? 6.643 0.757 -13.265 1.00 96.50 80 ALA A O 1
ATOM 629 N N . ILE A 1 81 ? 8.874 0.742 -13.517 1.00 96.56 81 ILE A N 1
ATOM 630 C CA . ILE A 1 81 ? 9.154 1.626 -12.374 1.00 96.56 81 ILE A CA 1
ATOM 631 C C . ILE A 1 81 ? 8.451 2.978 -12.531 1.00 96.56 81 ILE A C 1
ATOM 633 O O . ILE A 1 81 ? 7.793 3.447 -11.598 1.00 96.56 81 ILE A O 1
ATOM 637 N N . HIS A 1 82 ? 8.536 3.601 -13.710 1.00 95.81 82 HIS A N 1
ATOM 638 C CA . HIS A 1 82 ? 7.837 4.856 -13.979 1.00 95.81 82 HIS A CA 1
ATOM 639 C C . HIS A 1 82 ? 6.320 4.716 -13.835 1.00 95.81 82 HIS A C 1
ATOM 641 O O . HIS A 1 82 ? 5.687 5.601 -13.257 1.00 95.81 82 HIS A O 1
ATOM 647 N N . ARG A 1 83 ? 5.730 3.606 -14.296 1.00 96.25 83 ARG A N 1
ATOM 648 C CA . ARG A 1 83 ? 4.295 3.333 -14.111 1.00 96.25 83 ARG A CA 1
ATOM 649 C C . ARG A 1 83 ? 3.933 3.204 -12.636 1.00 96.25 83 ARG A C 1
ATOM 651 O O . ARG A 1 83 ? 2.995 3.868 -12.203 1.00 96.25 83 ARG A O 1
ATOM 658 N N . LEU A 1 84 ? 4.674 2.400 -11.870 1.00 97.56 84 LEU A N 1
ATOM 659 C CA . LEU A 1 84 ? 4.438 2.205 -10.435 1.00 97.56 84 LEU A CA 1
ATOM 660 C C . LEU A 1 84 ? 4.537 3.525 -9.661 1.00 97.56 84 LEU A C 1
ATOM 662 O O . LEU A 1 84 ? 3.692 3.807 -8.808 1.00 97.56 84 LEU A O 1
ATOM 666 N N . ARG A 1 85 ? 5.518 4.368 -10.002 1.00 96.38 85 ARG A N 1
ATOM 667 C CA . ARG A 1 85 ? 5.680 5.697 -9.403 1.00 96.38 85 ARG A CA 1
ATOM 668 C C . ARG A 1 85 ? 4.539 6.636 -9.785 1.00 96.38 85 ARG A C 1
ATOM 670 O O . ARG A 1 85 ? 4.016 7.341 -8.928 1.00 96.38 85 ARG A O 1
ATOM 677 N N . ALA A 1 86 ? 4.110 6.623 -11.047 1.00 95.19 86 ALA A N 1
ATOM 678 C CA . ALA A 1 86 ? 3.012 7.462 -11.528 1.00 95.19 86 ALA A CA 1
ATOM 679 C C . ALA A 1 86 ? 1.679 7.161 -10.826 1.00 95.19 86 ALA A C 1
ATOM 681 O O . ALA A 1 86 ? 0.854 8.059 -10.668 1.00 95.19 86 ALA A O 1
ATOM 682 N N . VAL A 1 87 ? 1.475 5.918 -10.378 1.00 94.75 87 VAL A N 1
ATOM 683 C CA . VAL A 1 87 ? 0.299 5.523 -9.586 1.00 94.75 87 VAL A CA 1
ATOM 684 C C . VAL A 1 87 ? 0.542 5.553 -8.073 1.00 94.75 87 VAL A C 1
ATOM 686 O O . VAL A 1 87 ? -0.340 5.161 -7.313 1.00 94.75 87 VAL A O 1
ATOM 689 N N . GLY A 1 88 ? 1.713 6.020 -7.630 1.00 95.25 88 GLY A N 1
ATOM 690 C CA . GLY A 1 88 ? 2.037 6.233 -6.220 1.00 95.25 88 GLY A CA 1
ATOM 691 C C . GLY A 1 88 ? 2.256 4.961 -5.400 1.00 95.25 88 GLY A C 1
ATOM 692 O O . GLY A 1 88 ? 2.104 5.015 -4.182 1.00 95.25 88 GLY A O 1
ATOM 693 N N . LEU A 1 89 ? 2.584 3.828 -6.032 1.00 96.94 89 LEU A N 1
ATOM 694 C CA . LEU A 1 89 ? 2.864 2.565 -5.330 1.00 96.94 89 LEU A CA 1
ATOM 695 C C . LEU A 1 89 ? 4.307 2.463 -4.823 1.00 96.94 89 LEU A C 1
ATOM 697 O O . LEU A 1 89 ? 4.567 1.778 -3.835 1.00 96.94 89 LEU A O 1
ATOM 701 N N . VAL A 1 90 ? 5.233 3.141 -5.502 1.00 97.12 90 VAL A N 1
ATOM 702 C CA . VAL A 1 90 ? 6.665 3.164 -5.179 1.00 97.12 90 VAL A CA 1
ATOM 703 C C . VAL A 1 90 ? 7.223 4.576 -5.324 1.00 97.12 90 VAL A C 1
ATOM 705 O O . VAL A 1 90 ? 6.689 5.395 -6.078 1.00 97.12 90 VAL A O 1
ATOM 708 N N . GLU A 1 91 ? 8.320 4.842 -4.631 1.00 95.44 91 GLU A N 1
ATOM 709 C CA . GLU A 1 91 ? 9.118 6.060 -4.741 1.00 95.44 91 GLU A CA 1
ATOM 710 C C . GLU A 1 91 ? 10.609 5.737 -4.883 1.00 95.44 91 GLU A C 1
ATOM 712 O O . GLU A 1 91 ? 11.005 4.573 -4.918 1.00 95.44 91 GLU A O 1
ATOM 717 N N . GLY A 1 92 ? 11.437 6.771 -5.044 1.00 91.75 92 GLY A N 1
ATOM 718 C CA . GLY A 1 92 ? 12.862 6.593 -5.332 1.00 91.75 92 GLY A CA 1
ATOM 719 C C . GLY A 1 92 ? 13.118 6.124 -6.767 1.00 91.75 92 GLY A C 1
ATOM 720 O O . GLY A 1 92 ? 12.199 6.101 -7.584 1.00 91.75 92 GLY A O 1
ATOM 721 N N . SER A 1 93 ? 14.369 5.824 -7.114 1.00 85.19 93 SER A N 1
ATOM 722 C CA . SER A 1 93 ? 14.827 5.403 -8.455 1.00 85.19 93 SER A CA 1
ATOM 723 C C . SER A 1 93 ? 15.903 4.336 -8.320 1.00 85.19 93 SER A C 1
ATOM 725 O O . SER A 1 93 ? 16.591 4.328 -7.314 1.00 85.19 93 SER A O 1
ATOM 727 N N . VAL A 1 94 ? 16.103 3.491 -9.337 1.00 83.62 94 VAL A N 1
ATOM 728 C CA . VAL A 1 94 ? 17.142 2.444 -9.307 1.00 83.62 94 VAL A CA 1
ATOM 729 C C . VAL A 1 94 ? 18.506 3.032 -8.896 1.00 83.62 94 VAL A C 1
ATOM 731 O O . VAL A 1 94 ? 18.926 4.024 -9.499 1.00 83.62 94 VAL A O 1
ATOM 734 N N . PRO A 1 95 ? 19.219 2.423 -7.928 1.00 85.25 95 PRO A N 1
ATOM 735 C CA . PRO A 1 95 ? 18.882 1.179 -7.219 1.00 85.25 95 PRO A CA 1
ATOM 736 C C . PRO A 1 95 ? 17.956 1.349 -5.999 1.00 85.25 95 PRO A C 1
ATOM 738 O O . PRO A 1 95 ? 17.411 0.357 -5.526 1.00 85.25 95 PRO A O 1
ATOM 741 N N . ASP A 1 96 ? 17.754 2.574 -5.523 1.00 89.94 96 ASP A N 1
ATOM 742 C CA . ASP A 1 96 ? 17.026 2.922 -4.299 1.00 89.94 96 ASP A CA 1
ATOM 743 C C . ASP A 1 96 ? 15.529 3.153 -4.584 1.00 89.94 96 ASP A C 1
ATOM 745 O O . ASP A 1 96 ? 15.049 4.288 -4.654 1.00 89.94 96 ASP A O 1
ATOM 749 N N . ILE A 1 97 ? 14.795 2.063 -4.826 1.00 95.00 97 ILE A N 1
ATOM 750 C CA . ILE A 1 97 ? 13.341 2.059 -5.039 1.00 95.00 97 ILE A CA 1
ATOM 751 C C . ILE A 1 97 ? 12.632 1.366 -3.877 1.00 95.00 97 ILE A C 1
ATOM 753 O O . ILE A 1 97 ? 12.991 0.252 -3.503 1.00 95.00 97 ILE A O 1
ATOM 757 N N . GLU A 1 98 ? 11.596 2.003 -3.334 1.00 95.94 98 GLU A N 1
ATOM 758 C CA . GLU A 1 98 ? 10.889 1.505 -2.151 1.00 95.94 98 GLU A CA 1
ATOM 759 C C . GLU A 1 98 ? 9.364 1.660 -2.287 1.00 95.94 98 GLU A C 1
ATOM 761 O O . GLU A 1 98 ? 8.891 2.570 -2.978 1.00 95.94 98 GLU A O 1
ATOM 766 N N . PRO A 1 99 ? 8.559 0.788 -1.651 1.00 97.06 99 PRO A N 1
ATOM 767 C CA . PRO A 1 99 ? 7.115 0.978 -1.540 1.00 97.06 99 PRO A CA 1
ATOM 768 C C . PRO A 1 99 ? 6.788 2.251 -0.752 1.00 97.06 99 PRO A C 1
ATOM 770 O O . PRO A 1 99 ? 7.355 2.489 0.308 1.00 97.06 99 PRO A O 1
ATOM 773 N N . THR A 1 100 ? 5.809 3.030 -1.209 1.00 96.69 100 THR A N 1
ATOM 774 C CA . THR A 1 100 ? 5.411 4.284 -0.531 1.00 96.69 100 THR A CA 1
ATOM 775 C C . THR A 1 100 ? 4.629 4.064 0.763 1.00 96.69 100 THR A C 1
ATOM 777 O O . THR A 1 100 ? 4.503 4.983 1.568 1.00 96.69 100 THR A O 1
ATOM 780 N N . ALA A 1 101 ? 4.055 2.874 0.961 1.00 96.88 101 ALA A N 1
ATOM 781 C CA . ALA A 1 101 ? 3.230 2.548 2.119 1.00 96.88 101 ALA A CA 1
ATOM 782 C C . ALA A 1 101 ? 3.340 1.064 2.485 1.00 96.88 101 ALA A C 1
ATOM 784 O O . ALA A 1 101 ? 3.319 0.194 1.607 1.00 96.88 101 ALA A O 1
ATOM 785 N N . GLN A 1 102 ? 3.368 0.769 3.786 1.00 97.06 102 GLN A N 1
ATOM 786 C CA . GLN A 1 102 ? 3.456 -0.601 4.297 1.00 97.06 102 GLN A CA 1
ATOM 787 C C . GLN A 1 102 ? 2.248 -1.457 3.880 1.00 97.06 102 GLN A C 1
ATOM 789 O O . GLN A 1 102 ? 2.406 -2.639 3.579 1.00 97.06 102 GLN A O 1
ATOM 794 N N . ILE A 1 103 ? 1.059 -0.860 3.754 1.00 97.31 103 ILE A N 1
ATOM 795 C CA . ILE A 1 103 ? -0.145 -1.572 3.304 1.00 97.31 103 ILE A CA 1
ATOM 796 C C . ILE A 1 103 ? 0.012 -2.213 1.919 1.00 97.31 103 ILE A C 1
ATOM 798 O O . ILE A 1 103 ? -0.565 -3.265 1.654 1.00 97.31 103 ILE A O 1
ATOM 802 N N . TYR A 1 104 ? 0.808 -1.613 1.027 1.00 97.75 104 TYR A N 1
ATOM 803 C CA . TYR A 1 104 ? 1.069 -2.185 -0.293 1.00 97.75 104 TYR A CA 1
ATOM 804 C C . TYR A 1 104 ? 1.956 -3.419 -0.196 1.00 97.75 104 TYR A C 1
ATOM 806 O O . TYR A 1 104 ? 1.716 -4.399 -0.897 1.00 97.75 104 TYR A O 1
ATOM 814 N N . VAL A 1 105 ? 2.949 -3.395 0.695 1.00 97.38 105 VAL A N 1
ATOM 815 C CA . VAL A 1 105 ? 3.794 -4.559 0.976 1.00 97.38 105 VAL A CA 1
ATOM 816 C C . VAL A 1 105 ? 2.935 -5.704 1.492 1.00 97.38 105 VAL A C 1
ATOM 818 O O . VAL A 1 105 ? 2.987 -6.797 0.937 1.00 97.38 105 VAL A O 1
ATOM 821 N N . GLU A 1 106 ? 2.117 -5.451 2.512 1.00 97.12 106 GLU A N 1
ATOM 822 C CA . GLU A 1 106 ? 1.301 -6.481 3.161 1.00 97.12 106 GLU A CA 1
ATOM 823 C C . GLU A 1 106 ? 0.257 -7.075 2.214 1.00 97.12 106 GLU A C 1
ATOM 825 O O . GLU A 1 106 ? 0.175 -8.294 2.080 1.00 97.12 106 GLU A O 1
ATOM 830 N N . TYR A 1 107 ? -0.474 -6.230 1.486 1.00 97.81 107 TYR A N 1
ATOM 831 C CA . TYR A 1 107 ? -1.542 -6.687 0.602 1.00 97.81 107 TYR A CA 1
ATOM 832 C C . TYR A 1 107 ? -1.015 -7.404 -0.652 1.00 97.81 107 TYR A C 1
ATOM 834 O O . TYR A 1 107 ? -1.560 -8.430 -1.065 1.00 97.81 107 TYR A O 1
ATOM 842 N N . PHE A 1 108 ? 0.035 -6.884 -1.300 1.00 97.88 108 PHE A N 1
ATOM 843 C CA . PHE A 1 108 ? 0.505 -7.453 -2.568 1.00 97.88 108 PHE A CA 1
ATOM 844 C C . PHE A 1 108 ? 1.426 -8.659 -2.398 1.00 97.88 108 PHE A C 1
ATOM 846 O O . PHE A 1 108 ? 1.484 -9.482 -3.308 1.00 97.88 108 PHE A O 1
ATOM 853 N N . LYS A 1 109 ? 2.121 -8.804 -1.263 1.00 95.19 109 LYS A N 1
ATOM 854 C CA . LYS A 1 109 ? 3.065 -9.911 -1.037 1.00 95.19 109 LYS A CA 1
ATOM 855 C C . LYS A 1 109 ? 2.438 -11.296 -1.230 1.00 95.19 109 LYS A C 1
ATOM 857 O O . LYS A 1 109 ? 3.109 -12.180 -1.757 1.00 95.19 109 LYS A O 1
ATOM 862 N N . GLU A 1 110 ? 1.178 -11.464 -0.837 1.00 89.69 110 GLU A N 1
ATOM 863 C CA . GLU A 1 110 ? 0.442 -12.732 -0.954 1.00 89.69 110 GLU A CA 1
ATOM 864 C C . GLU A 1 110 ? -0.358 -12.850 -2.265 1.00 89.69 110 GLU A C 1
ATOM 866 O O . GLU A 1 110 ? -0.805 -13.936 -2.629 1.00 89.69 110 GLU A O 1
ATOM 871 N N . LYS A 1 111 ? -0.564 -11.7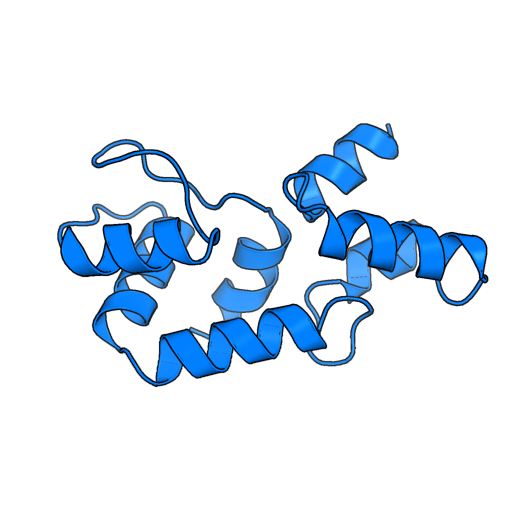37 -2.983 1.00 93.88 111 LYS A N 1
ATOM 872 C CA . LYS A 1 111 ? -1.480 -11.656 -4.138 1.00 93.88 111 LYS A CA 1
ATOM 873 C C . LYS A 1 111 ? -0.775 -11.485 -5.491 1.00 93.88 111 LYS A C 1
ATOM 875 O O . LYS A 1 111 ? -1.453 -11.529 -6.521 1.00 93.88 111 LYS A O 1
ATOM 880 N N . LEU A 1 112 ? 0.546 -11.279 -5.497 1.00 92.69 112 LEU A N 1
ATOM 881 C CA . LEU A 1 112 ? 1.390 -11.094 -6.686 1.00 92.69 112 LEU A CA 1
ATOM 882 C C . LEU A 1 112 ? 2.428 -12.218 -6.866 1.00 92.69 112 LEU A C 1
ATOM 884 O O . LEU A 1 112 ? 3.238 -12.500 -5.953 1.00 92.69 112 LEU A O 1
#

Sequence (112 aa):
GQVKTLMEMVGGHPYLLRKALYSIASGEYTFEELLKEAPEDDGPLGDHLRRHLLGLQRIPEAGDTMKEVIRNKPCHDTDAIHRLRAVGLVEGSVPDIEPTAQIYVEYFKEKL